Protein AF-A0A1F6LV55-F1 (afdb_monomer_lite)

pLDDT: mean 78.14, std 10.31, range [37.69, 90.44]

Foldseek 3Di:
DPLQAAFLQLRDRPHNVQWDFDFLADPVLVVVCVVVVDPFDRDGGTHGPVRVVVCVVQDPSVRSVVQVRDSVSVNVDPSCVVVSVVVNPPD

Structure (mmCIF, N/CA/C/O backbone):
data_AF-A0A1F6LV55-F1
#
_entry.id   AF-A0A1F6LV55-F1
#
loop_
_atom_site.group_PDB
_atom_site.id
_atom_site.type_symbol
_atom_site.label_atom_id
_atom_site.label_alt_id
_atom_site.label_comp_id
_atom_site.label_asym_id
_atom_site.label_entity_id
_atom_site.label_seq_id
_atom_site.pdbx_PDB_ins_code
_atom_site.Cartn_x
_atom_site.Cartn_y
_atom_site.Cartn_z
_atom_site.occupancy
_atom_site.B_iso_or_equiv
_atom_site.auth_seq_id
_atom_site.auth_comp_id
_atom_site.auth_asym_id
_atom_site.auth_atom_id
_atom_site.pdbx_PDB_model_num
ATOM 1 N N . MET A 1 1 ? -17.380 15.831 -9.624 1.00 37.69 1 MET A N 1
ATOM 2 C CA . MET A 1 1 ? -16.758 15.792 -8.284 1.00 37.69 1 MET A CA 1
ATOM 3 C C . MET A 1 1 ? -16.344 14.354 -8.020 1.00 37.69 1 MET A C 1
ATOM 5 O O . MET A 1 1 ? -17.177 13.557 -7.617 1.00 37.69 1 MET A O 1
ATOM 9 N N . ALA A 1 2 ? -15.116 13.977 -8.387 1.00 45.91 2 ALA A N 1
ATOM 10 C CA . ALA A 1 2 ? -14.594 12.664 -8.012 1.00 45.91 2 ALA A CA 1
ATOM 11 C C . ALA A 1 2 ? -14.381 12.671 -6.489 1.00 45.91 2 ALA A C 1
ATOM 13 O O . ALA A 1 2 ? -13.947 13.707 -5.980 1.00 45.91 2 ALA A O 1
ATOM 14 N N . PRO A 1 3 ? -14.707 11.597 -5.754 1.00 48.81 3 PRO A N 1
ATOM 15 C CA . PRO A 1 3 ? -14.447 11.521 -4.321 1.00 48.81 3 PRO A CA 1
ATOM 16 C C . PRO A 1 3 ? -12.926 11.450 -4.103 1.00 48.81 3 PRO A C 1
ATOM 18 O O . PRO A 1 3 ? -12.338 10.378 -3.991 1.00 48.81 3 PRO A O 1
ATOM 21 N N . GLY A 1 4 ? -12.268 12.610 -4.140 1.00 56.81 4 GLY A N 1
ATOM 22 C CA . GLY A 1 4 ? -10.839 12.752 -3.908 1.00 56.81 4 GLY A CA 1
ATOM 23 C C . GLY A 1 4 ? -10.549 12.362 -2.468 1.00 56.81 4 GLY A C 1
ATOM 24 O O . GLY A 1 4 ? -11.094 12.954 -1.540 1.00 56.81 4 GLY A O 1
ATOM 25 N N . GLY A 1 5 ? -9.741 11.323 -2.269 1.00 75.50 5 GLY A N 1
ATOM 26 C CA . GLY A 1 5 ? -9.353 10.885 -0.927 1.00 75.50 5 GLY A CA 1
ATOM 27 C C . GLY A 1 5 ? -9.495 9.393 -0.648 1.00 75.50 5 GLY A C 1
ATOM 28 O O . GLY A 1 5 ? -9.311 8.998 0.501 1.00 75.50 5 GLY A O 1
ATOM 29 N N . ALA A 1 6 ? -9.809 8.562 -1.645 1.00 84.62 6 ALA A N 1
ATOM 30 C CA . ALA A 1 6 ? -9.762 7.109 -1.500 1.00 84.62 6 ALA A CA 1
ATOM 31 C C . ALA A 1 6 ? -8.343 6.550 -1.715 1.00 84.62 6 ALA A C 1
ATOM 33 O O . ALA A 1 6 ? -7.635 6.954 -2.635 1.00 84.62 6 ALA A O 1
ATOM 34 N N . CYS A 1 7 ? -7.928 5.619 -0.857 1.00 87.62 7 CYS A N 1
ATOM 35 C CA . CYS A 1 7 ? -6.664 4.893 -0.980 1.00 87.62 7 CYS A CA 1
ATOM 36 C C . CYS A 1 7 ? -6.764 3.814 -2.065 1.00 87.62 7 CYS A C 1
ATOM 38 O O . CYS A 1 7 ? -7.628 2.947 -1.975 1.00 87.62 7 CYS A O 1
ATOM 40 N N . ASP A 1 8 ? -5.830 3.789 -3.016 1.00 84.88 8 ASP A N 1
ATOM 41 C CA . ASP A 1 8 ? -5.787 2.810 -4.117 1.00 84.88 8 ASP A CA 1
ATOM 42 C C . ASP A 1 8 ? -5.632 1.350 -3.644 1.00 84.88 8 ASP A C 1
ATOM 44 O O . ASP A 1 8 ? -5.936 0.405 -4.373 1.00 84.88 8 ASP A O 1
ATOM 48 N N . LEU A 1 9 ? -5.139 1.143 -2.419 1.00 85.62 9 LEU A N 1
ATOM 49 C CA . LEU A 1 9 ? -4.857 -0.186 -1.881 1.00 85.62 9 LEU A CA 1
ATOM 50 C C . LEU A 1 9 ? -6.035 -0.763 -1.090 1.00 85.62 9 LEU A C 1
ATOM 52 O O . LEU A 1 9 ? -6.528 -1.854 -1.382 1.00 85.62 9 LEU A O 1
ATOM 56 N N . CYS A 1 10 ? -6.480 -0.028 -0.069 1.00 86.69 10 CYS A N 1
ATOM 57 C CA . CYS A 1 10 ? -7.540 -0.466 0.834 1.00 86.69 10 CYS A CA 1
ATOM 58 C C . CYS A 1 10 ? -8.925 0.071 0.464 1.00 86.69 10 CYS A C 1
ATOM 60 O O . CYS A 1 10 ? -9.898 -0.308 1.111 1.00 86.69 10 CYS A O 1
ATOM 62 N N . ASP A 1 11 ? -9.025 0.922 -0.560 1.00 84.12 11 ASP A N 1
ATOM 63 C CA . ASP A 1 11 ? -10.271 1.536 -1.040 1.00 84.12 11 ASP A CA 1
ATOM 64 C C . ASP A 1 11 ? -10.973 2.417 0.014 1.00 84.12 11 ASP A C 1
ATOM 66 O O . ASP A 1 11 ? -12.142 2.770 -0.109 1.00 84.12 11 ASP A O 1
ATOM 70 N N . ARG A 1 12 ? -10.270 2.776 1.097 1.00 85.56 12 ARG A N 1
ATOM 71 C CA . ARG A 1 12 ? -10.827 3.604 2.174 1.00 85.56 12 ARG A CA 1
ATOM 72 C C . ARG A 1 12 ? -10.738 5.075 1.847 1.00 85.56 12 ARG A C 1
ATOM 74 O O . ARG A 1 12 ? -9.696 5.552 1.402 1.00 85.56 12 ARG A O 1
ATOM 81 N N . GLN A 1 13 ? -11.788 5.796 2.214 1.00 85.31 13 GLN A N 1
ATOM 82 C CA . GLN A 1 13 ? -11.830 7.24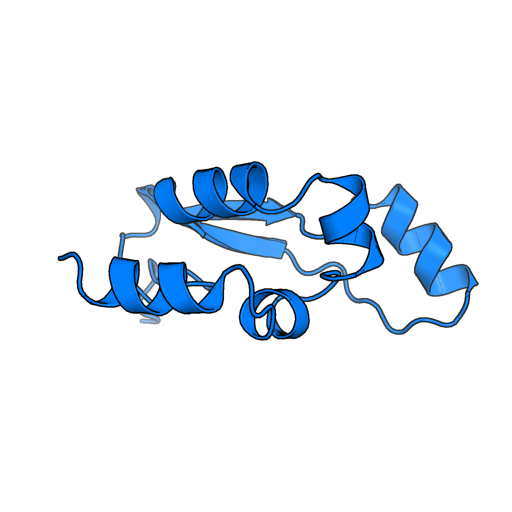5 2.141 1.00 85.31 13 GLN A CA 1
ATOM 83 C C . GLN A 1 13 ? -11.130 7.844 3.363 1.00 85.31 13 GLN A C 1
ATOM 85 O O . GLN A 1 13 ? -11.667 7.842 4.466 1.00 85.31 13 GLN A O 1
ATOM 90 N N . VAL A 1 14 ? -9.895 8.298 3.167 1.00 82.50 14 VAL A N 1
ATOM 91 C CA . VAL A 1 14 ? -9.054 8.919 4.203 1.00 82.50 14 VAL A CA 1
ATOM 92 C C . VAL A 1 14 ? -8.912 10.434 4.016 1.00 82.50 14 VAL A C 1
ATOM 94 O O . VAL A 1 14 ? -8.347 11.106 4.872 1.00 82.50 14 VAL A O 1
ATOM 97 N N . GLY A 1 15 ? -9.441 10.975 2.915 1.00 82.44 15 GLY A N 1
ATOM 98 C CA . GLY A 1 15 ? -9.245 12.370 2.515 1.00 82.44 15 GLY A CA 1
ATOM 99 C C . GLY A 1 15 ? -7.918 12.561 1.780 1.00 82.44 15 GLY A C 1
ATOM 100 O O . GLY A 1 15 ? -6.947 11.847 2.029 1.00 82.44 15 GLY A O 1
ATOM 101 N N . GLU A 1 16 ? -7.870 13.503 0.838 1.00 79.88 16 GLU A N 1
ATOM 102 C CA . GLU A 1 16 ? -6.673 13.735 0.009 1.00 79.88 16 GLU A CA 1
ATOM 103 C C . GLU A 1 16 ? -5.447 14.125 0.839 1.00 79.88 16 GLU A C 1
ATOM 105 O O . GLU A 1 16 ? -4.336 13.747 0.490 1.00 79.88 16 GLU A O 1
ATOM 110 N N . GLU A 1 17 ? -5.654 14.790 1.976 1.00 80.94 17 GLU A N 1
ATOM 111 C CA . GLU A 1 17 ? -4.597 15.173 2.919 1.00 80.94 17 GLU A CA 1
ATOM 112 C C . GLU A 1 17 ? -3.860 13.978 3.548 1.00 80.94 17 GLU A C 1
ATOM 114 O O . GLU A 1 17 ? -2.698 14.098 3.927 1.00 80.94 17 GLU A O 1
ATOM 119 N N . ASN A 1 18 ? -4.515 12.814 3.642 1.00 82.38 18 ASN A N 1
ATOM 120 C CA . ASN A 1 18 ? -3.938 11.596 4.214 1.00 82.38 18 ASN A CA 1
ATOM 121 C C . ASN A 1 18 ? -3.403 10.633 3.147 1.00 82.38 18 ASN A C 1
ATOM 123 O O . ASN A 1 18 ? -2.889 9.561 3.493 1.00 82.38 18 ASN A O 1
ATOM 127 N N . LEU A 1 19 ? -3.549 10.977 1.864 1.00 85.88 19 LEU A N 1
ATOM 128 C CA . LEU A 1 19 ? -3.021 10.207 0.749 1.00 85.88 19 LEU A CA 1
ATOM 129 C C . LEU A 1 19 ? -1.634 10.710 0.369 1.00 85.88 19 LEU A C 1
ATOM 131 O O . LEU A 1 19 ? -1.429 11.883 0.079 1.00 85.88 19 LEU A O 1
ATOM 135 N N . HIS A 1 20 ? -0.690 9.781 0.299 1.00 83.00 20 HIS A N 1
ATOM 136 C CA . HIS A 1 20 ? 0.665 10.043 -0.153 1.00 83.00 20 HIS A CA 1
ATOM 137 C C . HIS A 1 20 ? 0.914 9.339 -1.485 1.00 83.00 20 HIS A C 1
ATOM 139 O O . HIS A 1 20 ? 0.548 8.173 -1.669 1.00 83.00 20 HIS A O 1
ATOM 145 N N . GLU A 1 21 ? 1.558 10.047 -2.412 1.00 82.75 21 GLU A N 1
ATOM 146 C CA . GLU A 1 21 ? 2.016 9.468 -3.673 1.00 82.75 21 GLU A CA 1
ATOM 147 C C . GLU A 1 21 ? 3.151 8.477 -3.417 1.00 82.75 21 GLU A C 1
ATOM 149 O O . GLU A 1 21 ? 4.256 8.841 -3.011 1.00 82.75 21 GLU A O 1
ATOM 154 N N . HIS A 1 22 ? 2.878 7.209 -3.695 1.00 81.06 22 HIS A N 1
ATOM 155 C CA . HIS A 1 22 ? 3.837 6.130 -3.594 1.00 81.06 22 HIS A CA 1
ATOM 156 C C . HIS A 1 22 ? 4.216 5.641 -4.994 1.00 81.06 22 HIS A C 1
ATOM 158 O O . HIS A 1 22 ? 3.370 5.296 -5.823 1.00 81.06 22 HIS A O 1
ATOM 164 N N . HIS A 1 23 ? 5.519 5.612 -5.266 1.00 80.56 23 HIS A N 1
ATOM 165 C CA . HIS A 1 23 ? 6.059 5.117 -6.525 1.00 80.56 23 HIS A CA 1
ATOM 166 C C . HIS A 1 23 ? 6.412 3.636 -6.376 1.00 80.56 23 HIS A C 1
ATOM 168 O O . HIS A 1 23 ? 7.466 3.305 -5.840 1.00 80.56 23 HIS A O 1
ATOM 174 N N . LEU A 1 24 ? 5.561 2.753 -6.909 1.00 71.75 24 LEU A N 1
ATOM 175 C CA . LEU A 1 24 ? 5.743 1.293 -6.830 1.00 71.75 24 LEU A CA 1
ATOM 176 C C . LEU A 1 24 ? 7.044 0.806 -7.490 1.00 71.75 24 LEU A C 1
ATOM 178 O O . LEU A 1 24 ? 7.635 -0.187 -7.070 1.00 71.75 24 LEU A O 1
ATOM 182 N N . ILE A 1 25 ? 7.504 1.499 -8.538 1.00 71.12 25 ILE A N 1
ATOM 183 C CA . ILE A 1 25 ? 8.738 1.159 -9.247 1.00 71.12 25 ILE A CA 1
ATOM 184 C C . ILE A 1 25 ? 9.618 2.407 -9.393 1.00 71.12 25 ILE A C 1
ATOM 186 O O . ILE A 1 25 ? 9.229 3.359 -10.079 1.00 71.12 25 ILE A O 1
ATOM 190 N N . PRO A 1 26 ? 10.857 2.390 -8.872 1.00 71.12 26 PRO A N 1
ATOM 191 C CA . PRO A 1 26 ? 11.836 3.428 -9.165 1.00 71.12 26 PRO A CA 1
ATOM 192 C C . PRO A 1 26 ? 12.099 3.537 -10.676 1.00 71.12 26 PRO A C 1
ATOM 194 O O . PRO A 1 26 ? 12.256 2.523 -11.363 1.00 71.12 26 PRO A O 1
ATOM 197 N N . LYS A 1 27 ? 12.246 4.762 -11.207 1.00 70.50 27 LYS A N 1
ATOM 198 C CA . LYS A 1 27 ? 12.518 5.030 -12.642 1.00 70.50 27 LYS A CA 1
ATOM 199 C C . LYS A 1 27 ? 13.630 4.149 -13.234 1.00 70.50 27 LYS A C 1
ATOM 201 O O . LYS A 1 27 ? 13.528 3.696 -14.377 1.00 70.50 27 LYS A O 1
ATOM 206 N N . LEU A 1 28 ? 14.691 3.893 -12.465 1.00 71.56 28 LEU A N 1
ATOM 207 C CA . LEU A 1 28 ? 15.820 3.062 -12.890 1.00 71.56 28 LEU A CA 1
ATOM 208 C C . LEU A 1 28 ? 15.419 1.591 -13.097 1.00 71.56 28 LEU A C 1
ATOM 210 O O . LEU A 1 28 ? 15.799 0.975 -14.096 1.00 71.56 28 LEU A O 1
ATOM 214 N N . GLN A 1 29 ? 14.619 1.045 -12.180 1.00 71.38 29 GLN A N 1
ATOM 215 C CA . GLN A 1 29 ? 14.123 -0.327 -12.245 1.00 71.38 29 GLN A CA 1
ATOM 216 C C . GLN A 1 29 ? 13.108 -0.480 -13.388 1.00 71.38 29 GLN A C 1
ATOM 218 O O . GLN A 1 29 ? 13.210 -1.420 -14.177 1.00 71.38 29 GLN A O 1
ATOM 223 N N . LEU A 1 30 ? 12.218 0.504 -13.566 1.00 73.81 30 LEU A N 1
ATOM 224 C CA . LEU A 1 30 ? 11.280 0.565 -14.690 1.00 73.81 30 LEU A CA 1
ATOM 225 C C . LEU A 1 30 ? 12.011 0.494 -16.039 1.00 73.81 30 LEU A C 1
ATOM 227 O O . LEU A 1 30 ? 11.643 -0.291 -16.913 1.00 73.81 30 LEU A O 1
ATOM 231 N N . ARG A 1 31 ? 13.093 1.270 -16.202 1.00 73.50 31 ARG A N 1
ATOM 232 C CA . ARG A 1 31 ? 13.934 1.239 -17.411 1.00 73.50 31 ARG A CA 1
ATOM 233 C C . ARG A 1 31 ? 14.566 -0.134 -17.657 1.00 73.50 31 ARG A C 1
ATOM 235 O O . ARG A 1 31 ? 14.650 -0.554 -18.810 1.00 73.50 31 ARG A O 1
ATOM 242 N N . ARG A 1 32 ? 15.019 -0.843 -16.613 1.00 74.62 32 ARG A N 1
ATOM 243 C CA . ARG A 1 32 ? 15.551 -2.215 -16.749 1.00 74.62 32 ARG A CA 1
ATOM 244 C C . ARG A 1 32 ? 14.466 -3.205 -17.167 1.00 74.62 32 ARG A C 1
ATOM 246 O O . ARG A 1 32 ? 14.712 -4.037 -18.030 1.00 74.62 32 ARG A O 1
ATOM 253 N N . MET A 1 33 ? 13.273 -3.109 -16.590 1.00 71.38 33 MET A N 1
ATOM 254 C CA . MET A 1 33 ? 12.172 -4.025 -16.892 1.00 71.38 33 MET A CA 1
ATOM 255 C C . MET A 1 33 ? 11.591 -3.825 -18.287 1.00 71.38 33 MET A C 1
ATOM 257 O O . MET A 1 33 ? 11.404 -4.813 -18.994 1.00 71.38 33 MET A O 1
ATOM 261 N N . LYS A 1 34 ? 11.407 -2.569 -18.719 1.00 71.88 34 LYS A N 1
ATOM 262 C CA . LYS A 1 34 ? 11.034 -2.252 -20.105 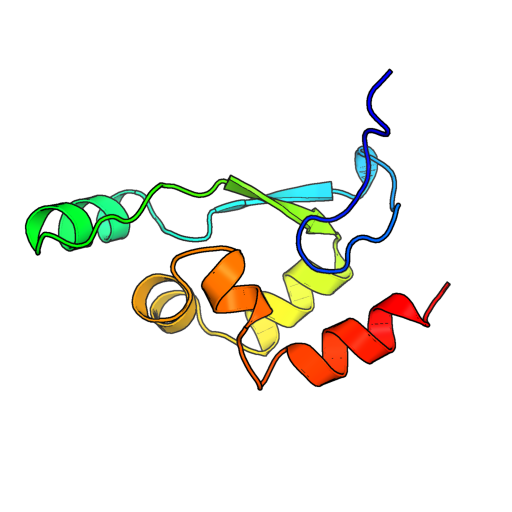1.00 71.88 34 LYS A CA 1
ATOM 263 C C . LYS A 1 34 ? 12.055 -2.814 -21.098 1.00 71.88 34 LYS A C 1
ATOM 265 O O . LYS A 1 34 ? 11.663 -3.404 -22.096 1.00 71.88 34 LYS A O 1
ATOM 270 N N . ARG A 1 35 ? 13.358 -2.724 -20.788 1.00 74.38 35 ARG A N 1
ATOM 271 C CA . ARG A 1 35 ? 14.422 -3.355 -21.595 1.00 74.38 35 ARG A CA 1
ATOM 272 C C . ARG A 1 35 ? 14.334 -4.881 -21.653 1.00 74.38 35 ARG A C 1
ATOM 274 O O . ARG A 1 35 ? 14.729 -5.456 -22.655 1.00 74.38 35 ARG A O 1
ATOM 281 N N . ARG A 1 36 ? 13.817 -5.536 -20.610 1.00 73.25 36 ARG A N 1
ATOM 282 C CA . ARG A 1 36 ? 13.567 -6.991 -20.592 1.00 73.25 36 ARG A CA 1
ATOM 283 C C . ARG A 1 36 ? 12.219 -7.374 -21.224 1.00 73.25 36 ARG A C 1
ATOM 285 O O . ARG A 1 36 ? 11.780 -8.501 -21.043 1.00 73.25 36 ARG A O 1
ATOM 292 N N . GLY A 1 37 ? 11.539 -6.44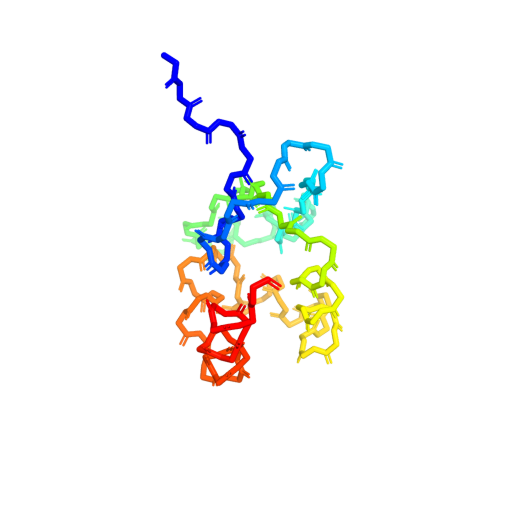7 -21.904 1.00 66.88 37 GLY A N 1
ATOM 293 C CA . GLY A 1 37 ? 10.255 -6.699 -22.564 1.00 66.88 37 GLY A CA 1
ATOM 294 C C . GLY A 1 37 ? 9.055 -6.808 -21.617 1.00 66.88 37 GLY A C 1
ATOM 295 O O . GLY A 1 37 ? 7.953 -7.112 -22.067 1.00 66.88 37 GLY A O 1
ATOM 296 N N . LYS A 1 38 ? 9.219 -6.538 -20.312 1.00 65.69 38 LYS A N 1
ATOM 297 C CA . LYS A 1 38 ? 8.082 -6.500 -19.383 1.00 65.69 38 LYS A CA 1
ATOM 298 C C . LYS A 1 38 ? 7.275 -5.219 -19.617 1.00 65.69 38 LYS A C 1
ATOM 300 O O . LYS A 1 38 ? 7.811 -4.114 -19.494 1.00 65.69 38 LYS A O 1
ATOM 305 N N . LYS A 1 39 ? 5.975 -5.361 -19.901 1.00 59.38 39 LYS A N 1
ATOM 306 C CA . LYS A 1 39 ? 5.004 -4.255 -19.926 1.00 59.38 39 LYS A CA 1
ATOM 307 C C . LYS A 1 39 ? 4.701 -3.793 -18.497 1.00 59.38 39 LYS A C 1
ATOM 309 O O . LYS A 1 39 ? 3.660 -4.104 -17.939 1.00 59.38 39 LYS A O 1
ATOM 314 N N . VAL A 1 40 ? 5.639 -3.069 -17.900 1.00 63.66 40 VAL A N 1
ATOM 315 C CA . VAL A 1 40 ? 5.436 -2.375 -16.623 1.00 63.66 40 VAL A CA 1
ATOM 316 C C . VAL A 1 40 ? 5.235 -0.889 -16.881 1.00 63.66 40 VAL A C 1
ATOM 318 O O . VAL A 1 40 ? 6.066 -0.231 -17.519 1.00 63.66 40 VAL A O 1
ATOM 321 N N . ALA A 1 41 ? 4.113 -0.367 -16.396 1.00 58.41 41 ALA A N 1
ATOM 322 C CA . ALA A 1 41 ? 3.864 1.062 -16.304 1.00 58.41 41 ALA A CA 1
ATOM 323 C C . ALA A 1 41 ? 4.451 1.585 -14.987 1.00 58.41 41 ALA A C 1
ATOM 325 O O . ALA A 1 41 ? 4.436 0.886 -13.976 1.00 58.41 41 ALA A O 1
ATOM 326 N N . SER A 1 42 ? 4.977 2.811 -14.985 1.00 63.94 42 SER A N 1
ATOM 327 C CA . SER A 1 42 ? 5.203 3.526 -13.728 1.00 63.94 42 SER A CA 1
ATOM 328 C C . SER A 1 42 ? 3.839 3.822 -13.120 1.00 63.94 42 SER A C 1
ATOM 330 O O . SER A 1 42 ? 3.178 4.769 -13.541 1.00 63.94 42 SER A O 1
ATOM 332 N N . ALA A 1 43 ? 3.404 2.979 -12.191 1.00 68.06 43 ALA A N 1
ATOM 333 C CA . ALA A 1 43 ? 2.191 3.206 -11.433 1.00 68.06 43 ALA A CA 1
ATOM 334 C C . ALA A 1 43 ? 2.544 4.079 -10.225 1.00 68.06 43 ALA A C 1
ATOM 336 O O . ALA A 1 43 ? 3.172 3.615 -9.269 1.00 68.06 43 ALA A O 1
ATOM 337 N N . THR A 1 44 ? 2.192 5.359 -10.311 1.00 79.19 44 THR A N 1
ATOM 338 C CA . THR A 1 44 ? 2.084 6.215 -9.130 1.00 79.19 44 THR A CA 1
ATOM 339 C C . THR A 1 44 ? 0.725 5.931 -8.516 1.00 79.19 44 THR A C 1
ATOM 341 O O . THR A 1 44 ? -0.291 6.049 -9.196 1.00 79.19 44 THR A O 1
ATOM 344 N N . VAL A 1 45 ? 0.719 5.503 -7.261 1.00 82.69 45 VAL A N 1
ATOM 345 C CA . VAL A 1 45 ? -0.492 5.110 -6.533 1.00 82.69 45 VAL A CA 1
ATOM 346 C C . VAL A 1 45 ? -0.613 5.939 -5.271 1.00 82.69 45 VAL A C 1
ATOM 348 O O . VAL A 1 45 ? 0.394 6.371 -4.709 1.00 82.69 45 VAL A O 1
ATOM 351 N N . ARG A 1 46 ? -1.841 6.183 -4.824 1.00 87.00 46 ARG A N 1
ATOM 352 C CA . ARG A 1 46 ? -2.109 6.969 -3.625 1.00 87.00 46 ARG A CA 1
ATOM 353 C C . ARG A 1 46 ? -2.414 6.036 -2.469 1.00 87.00 46 ARG A C 1
ATOM 355 O O . ARG A 1 46 ? -3.474 5.414 -2.411 1.00 87.00 46 ARG A O 1
ATOM 362 N N . PHE A 1 47 ? -1.485 5.951 -1.525 1.00 87.38 47 PHE A N 1
ATOM 363 C CA . PHE A 1 47 ? -1.664 5.151 -0.318 1.00 87.38 47 PHE A CA 1
ATOM 364 C C . PHE A 1 47 ? -1.909 6.041 0.887 1.00 87.38 47 PHE A C 1
ATOM 366 O O . PHE A 1 47 ? -1.302 7.098 1.038 1.00 87.38 47 PHE A O 1
ATOM 373 N N . CYS A 1 48 ? -2.787 5.591 1.777 1.00 88.75 48 CYS A N 1
ATOM 374 C CA . CYS A 1 48 ? -2.918 6.218 3.079 1.00 88.75 48 CYS A CA 1
ATOM 375 C C . CYS A 1 48 ? -1.712 5.873 3.961 1.00 88.75 48 CYS A C 1
ATOM 377 O O . CYS A 1 48 ? -1.089 4.820 3.801 1.00 88.75 48 CYS A O 1
ATOM 379 N N . LYS A 1 49 ? -1.406 6.737 4.932 1.00 86.12 49 LYS A N 1
ATOM 380 C CA . LYS A 1 49 ? -0.295 6.556 5.881 1.00 86.12 49 LYS A CA 1
ATOM 381 C C . LYS A 1 49 ? -0.157 5.133 6.469 1.00 86.12 49 LYS A C 1
ATOM 383 O O . LYS A 1 49 ? 0.959 4.613 6.444 1.00 86.12 49 LYS A O 1
ATOM 388 N N . PRO A 1 50 ? -1.224 4.460 6.953 1.00 87.31 50 PRO A N 1
ATOM 389 C CA . PRO A 1 50 ? -1.091 3.095 7.465 1.00 87.31 50 PRO A CA 1
ATOM 390 C C . PRO A 1 50 ? -0.780 2.075 6.363 1.00 87.31 50 PRO A C 1
ATOM 392 O O . PRO A 1 50 ? 0.098 1.243 6.563 1.00 87.31 50 PRO A O 1
ATOM 395 N N . CYS A 1 51 ? -1.423 2.165 5.192 1.00 86.31 51 CYS A N 1
ATOM 396 C CA . CYS A 1 51 ? -1.131 1.272 4.066 1.00 86.31 51 CYS A CA 1
ATOM 397 C C . CYS A 1 51 ? 0.300 1.446 3.557 1.00 86.31 51 CYS A C 1
ATOM 399 O O . CYS A 1 51 ? 0.949 0.465 3.223 1.00 86.31 51 CYS A O 1
ATOM 401 N N . HIS A 1 52 ? 0.809 2.677 3.533 1.00 87.25 52 HIS A N 1
ATOM 402 C CA . HIS A 1 52 ? 2.195 2.946 3.171 1.00 87.25 52 HIS A CA 1
ATOM 403 C C . HIS A 1 52 ? 3.175 2.244 4.119 1.00 87.25 52 HIS A C 1
ATOM 405 O O . HIS A 1 52 ? 4.098 1.570 3.665 1.00 87.25 52 HIS A O 1
ATOM 411 N N . ASN A 1 53 ? 2.946 2.366 5.430 1.00 87.19 53 ASN A N 1
ATOM 412 C CA . ASN A 1 53 ? 3.770 1.697 6.436 1.00 87.19 53 ASN A CA 1
ATOM 413 C C . ASN A 1 53 ? 3.702 0.173 6.307 1.00 87.19 53 ASN A C 1
ATOM 415 O O . ASN A 1 53 ? 4.731 -0.487 6.371 1.00 87.19 53 ASN A O 1
ATOM 419 N N . GLU A 1 54 ? 2.510 -0.373 6.078 1.00 88.75 54 GLU A N 1
ATOM 420 C CA . GLU A 1 54 ? 2.333 -1.814 5.923 1.00 88.75 54 GLU A CA 1
ATOM 421 C C . GLU A 1 54 ? 3.021 -2.347 4.663 1.00 88.75 54 GLU A C 1
ATOM 423 O O . GLU A 1 54 ? 3.718 -3.348 4.724 1.00 88.75 54 GLU A O 1
ATOM 428 N N . VAL A 1 55 ? 2.897 -1.663 3.521 1.00 85.62 55 VAL A N 1
ATOM 429 C CA . VAL A 1 55 ? 3.574 -2.080 2.282 1.00 85.62 55 VAL A CA 1
ATOM 430 C C . VAL A 1 55 ? 5.088 -2.131 2.483 1.00 85.62 55 VAL A C 1
ATOM 432 O O . VAL A 1 55 ? 5.712 -3.098 2.059 1.00 85.62 55 VAL A O 1
ATOM 435 N N . HIS A 1 56 ? 5.667 -1.140 3.167 1.00 84.19 56 HIS A N 1
ATOM 436 C CA . HIS A 1 56 ? 7.091 -1.135 3.510 1.00 84.19 56 HIS A CA 1
ATOM 437 C C . HIS A 1 56 ? 7.476 -2.164 4.584 1.00 84.19 56 HIS A C 1
ATOM 439 O O . HIS A 1 56 ? 8.620 -2.611 4.599 1.00 84.19 56 HIS A O 1
ATOM 445 N N . GLY A 1 57 ? 6.550 -2.530 5.473 1.00 85.12 57 GLY A N 1
ATOM 446 C CA . GLY A 1 57 ? 6.750 -3.567 6.486 1.00 85.12 57 GLY A CA 1
ATOM 447 C C . GLY A 1 57 ? 6.659 -4.989 5.926 1.00 85.12 57 GLY A C 1
ATOM 448 O O . GLY A 1 57 ? 7.410 -5.861 6.352 1.00 85.12 57 GLY A O 1
ATOM 449 N N . LEU A 1 58 ? 5.774 -5.219 4.953 1.00 85.62 58 LEU A N 1
ATOM 450 C CA . LEU A 1 58 ? 5.549 -6.522 4.320 1.00 85.62 58 LEU A CA 1
ATOM 451 C C . LEU A 1 58 ? 6.503 -6.789 3.157 1.00 85.62 58 LEU A C 1
ATOM 453 O O . LEU A 1 58 ? 6.901 -7.933 2.936 1.00 85.62 58 LEU A O 1
ATOM 457 N N . PHE A 1 59 ? 6.841 -5.756 2.384 1.00 84.44 59 PHE A N 1
ATOM 458 C CA . PHE A 1 59 ? 7.638 -5.895 1.175 1.00 84.44 59 PHE A CA 1
ATOM 459 C C . PHE A 1 59 ? 8.800 -4.916 1.173 1.00 84.44 59 PHE A C 1
ATOM 461 O O . PHE A 1 59 ? 8.637 -3.695 1.209 1.00 84.44 59 PHE A O 1
ATOM 468 N N . GLU A 1 60 ? 10.002 -5.455 1.013 1.00 80.88 60 GLU A N 1
ATOM 469 C CA . GLU A 1 60 ? 11.168 -4.617 0.794 1.00 80.88 60 GLU A CA 1
ATOM 470 C C . GLU A 1 60 ? 11.091 -3.930 -0.586 1.00 80.88 60 GLU A C 1
ATOM 472 O O . GLU A 1 60 ? 10.630 -4.541 -1.560 1.00 80.88 60 GLU A O 1
ATOM 477 N N . PRO A 1 61 ? 11.618 -2.698 -0.736 1.00 75.44 61 PRO A N 1
ATOM 478 C CA . PRO A 1 61 ? 11.637 -1.974 -2.010 1.00 75.44 61 PRO A CA 1
ATOM 479 C C . PRO A 1 61 ? 12.116 -2.789 -3.232 1.00 75.44 61 PRO A C 1
ATOM 481 O O . PRO A 1 61 ? 11.499 -2.682 -4.298 1.00 75.44 61 PRO A O 1
ATOM 484 N N . PRO A 1 62 ? 13.184 -3.617 -3.148 1.00 75.75 62 PRO A N 1
ATOM 485 C CA . PRO A 1 62 ? 13.604 -4.447 -4.275 1.00 75.75 62 PRO A CA 1
ATOM 486 C C . PRO A 1 62 ? 12.592 -5.540 -4.638 1.00 75.75 62 PRO A C 1
ATOM 488 O O . PRO A 1 62 ? 12.452 -5.834 -5.827 1.00 75.75 62 PRO A O 1
ATOM 491 N N . VAL A 1 63 ? 11.893 -6.123 -3.659 1.00 78.19 63 VAL A N 1
ATOM 492 C CA . VAL A 1 63 ? 10.868 -7.160 -3.868 1.00 78.19 63 VAL A CA 1
ATOM 493 C C . VAL A 1 63 ? 9.614 -6.535 -4.461 1.00 78.19 63 VAL A C 1
ATOM 495 O O . VAL A 1 63 ? 9.136 -6.996 -5.496 1.00 78.19 63 VAL A O 1
ATOM 498 N N . LEU A 1 64 ? 9.153 -5.422 -3.885 1.00 77.12 64 LEU A N 1
ATOM 499 C CA . LEU A 1 64 ? 8.008 -4.660 -4.377 1.00 77.12 64 LEU A CA 1
ATOM 500 C C . LEU A 1 64 ? 8.195 -4.291 -5.849 1.00 77.12 64 LEU A C 1
ATOM 502 O O . LEU A 1 64 ? 7.371 -4.614 -6.696 1.00 77.12 64 LEU A O 1
ATOM 506 N N . ALA A 1 65 ? 9.351 -3.723 -6.188 1.00 72.12 65 ALA A N 1
ATOM 507 C CA . ALA A 1 65 ? 9.622 -3.333 -7.558 1.00 72.12 65 ALA A CA 1
ATOM 508 C C . ALA A 1 65 ? 9.731 -4.541 -8.504 1.00 72.12 65 ALA A C 1
ATOM 510 O O . ALA A 1 65 ? 9.431 -4.398 -9.685 1.00 72.12 65 ALA A O 1
ATOM 511 N N . ARG A 1 66 ? 10.190 -5.711 -8.029 1.00 73.69 66 ARG A N 1
ATOM 512 C CA . ARG A 1 66 ? 10.482 -6.894 -8.858 1.00 73.69 66 ARG A CA 1
ATOM 513 C C 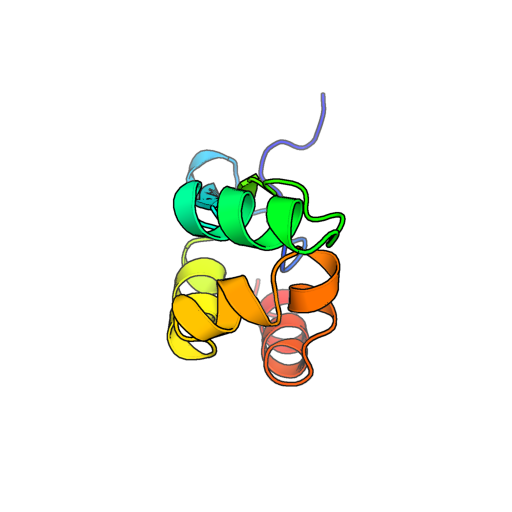. ARG A 1 66 ? 9.277 -7.810 -9.081 1.00 73.69 66 ARG A C 1
ATOM 515 O O . ARG A 1 66 ? 9.110 -8.294 -10.204 1.00 73.69 66 ARG A O 1
ATOM 522 N N . GLU A 1 67 ? 8.493 -8.041 -8.035 1.00 73.88 67 GLU A N 1
ATOM 523 C CA . GLU A 1 67 ? 7.366 -8.981 -8.001 1.00 73.88 67 GLU A CA 1
ATOM 524 C C . GLU A 1 67 ? 6.018 -8.256 -7.977 1.00 73.88 67 GLU A C 1
ATOM 526 O O . GLU A 1 67 ? 5.117 -8.623 -8.725 1.00 73.88 67 GLU A O 1
ATOM 531 N N . TYR A 1 68 ? 5.913 -7.149 -7.240 1.00 77.31 68 TYR A N 1
ATOM 532 C CA . TYR A 1 68 ? 4.680 -6.365 -7.074 1.00 77.31 68 TYR A CA 1
ATOM 533 C C . TYR A 1 68 ? 4.736 -5.030 -7.817 1.00 77.31 68 TYR A C 1
ATOM 535 O O . TYR A 1 68 ? 4.382 -3.965 -7.317 1.00 77.31 68 TYR A O 1
ATOM 543 N N . SER A 1 69 ? 5.206 -5.108 -9.059 1.00 72.19 69 SER A N 1
ATOM 544 C CA . SER A 1 69 ? 5.475 -3.949 -9.914 1.00 72.19 69 SER A CA 1
ATOM 545 C C . SER A 1 69 ? 4.222 -3.157 -10.334 1.00 72.19 69 SER A C 1
ATOM 547 O O . SER A 1 69 ? 4.332 -2.066 -10.887 1.00 72.19 69 SER A O 1
ATOM 549 N N . THR A 1 70 ? 3.021 -3.675 -10.080 1.00 78.00 70 THR A N 1
ATOM 550 C CA . THR A 1 70 ? 1.750 -3.001 -10.370 1.00 78.00 70 THR A CA 1
ATOM 551 C C . THR A 1 70 ? 0.830 -3.080 -9.160 1.00 78.00 70 THR A C 1
ATOM 553 O O . THR A 1 70 ? 0.937 -4.004 -8.352 1.00 78.00 70 THR A O 1
ATOM 556 N N . LEU A 1 71 ? -0.096 -2.123 -9.048 1.00 79.12 71 LEU A N 1
ATOM 557 C CA . LEU A 1 71 ? -1.096 -2.115 -7.979 1.00 79.12 71 LEU A CA 1
ATOM 558 C C . LEU A 1 71 ? -1.900 -3.418 -7.952 1.00 79.12 71 LEU A C 1
ATOM 560 O O . LEU A 1 71 ? -2.157 -3.950 -6.882 1.00 79.12 71 LEU A O 1
ATOM 564 N N . GLU A 1 72 ? -2.254 -3.952 -9.121 1.00 78.94 72 GLU A N 1
ATOM 565 C CA . GLU A 1 72 ? -2.988 -5.214 -9.240 1.00 78.94 72 GLU A CA 1
ATOM 566 C C . GLU A 1 72 ? -2.193 -6.394 -8.671 1.00 78.94 72 GLU A C 1
ATOM 568 O O . GLU A 1 72 ? -2.738 -7.17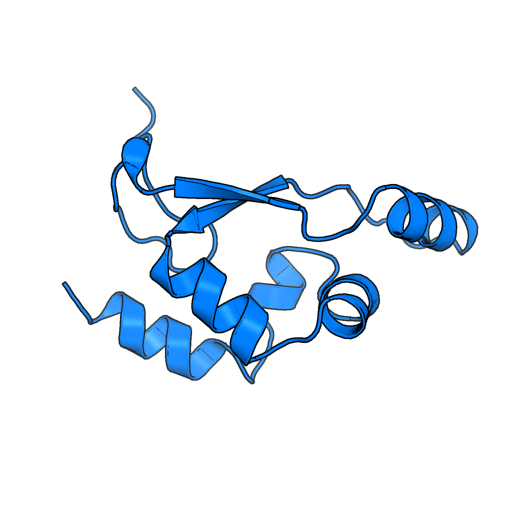5 -7.895 1.00 78.94 72 GLU A O 1
ATOM 573 N N . LEU A 1 73 ? -0.893 -6.490 -8.983 1.00 80.50 73 LEU A N 1
ATOM 574 C CA . LEU A 1 73 ? -0.019 -7.524 -8.421 1.00 80.50 73 LEU A CA 1
ATOM 575 C C . LEU A 1 73 ? 0.106 -7.370 -6.906 1.00 80.50 73 LEU A C 1
ATOM 577 O O . LEU A 1 73 ? -0.004 -8.357 -6.185 1.00 80.50 73 LEU A O 1
ATOM 581 N N . LEU A 1 74 ? 0.299 -6.138 -6.423 1.00 82.56 74 LEU A N 1
ATOM 582 C CA . LEU A 1 74 ? 0.390 -5.853 -4.994 1.00 82.56 74 LEU A CA 1
ATOM 583 C C . LEU A 1 74 ? -0.912 -6.212 -4.268 1.00 82.56 74 LEU A C 1
ATOM 585 O O . LEU A 1 74 ? -0.879 -6.862 -3.232 1.00 82.56 74 LEU A O 1
ATOM 589 N N . ARG A 1 75 ? -2.068 -5.843 -4.826 1.00 82.75 7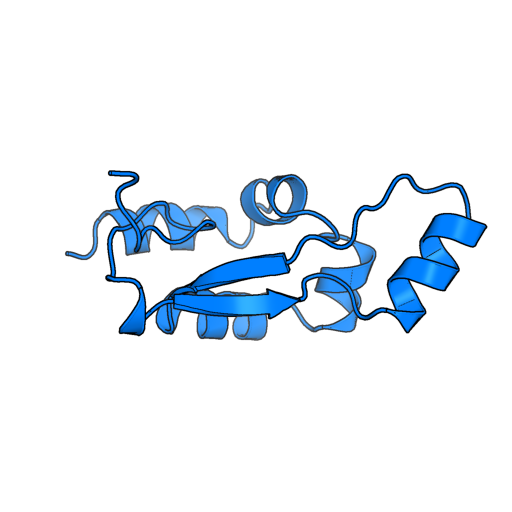5 ARG A N 1
ATOM 590 C CA . ARG A 1 75 ? -3.391 -6.148 -4.262 1.00 82.75 75 ARG A CA 1
ATOM 591 C C . ARG A 1 75 ? -3.709 -7.644 -4.316 1.00 82.75 75 ARG A C 1
ATOM 593 O O . ARG A 1 75 ? -4.419 -8.156 -3.455 1.00 82.75 75 ARG A O 1
ATOM 600 N N . SER A 1 76 ? -3.154 -8.351 -5.298 1.00 82.81 76 SER A N 1
ATOM 601 C CA . SER A 1 76 ? -3.235 -9.806 -5.404 1.00 82.81 76 SER A CA 1
ATOM 602 C C . SER A 1 76 ? -2.220 -10.538 -4.514 1.00 82.81 76 SER A C 1
ATOM 604 O O . SER A 1 76 ? -2.248 -11.769 -4.464 1.00 82.81 76 SER A O 1
ATOM 606 N N . ALA A 1 77 ? -1.333 -9.829 -3.808 1.00 85.62 77 ALA A N 1
ATOM 607 C CA . ALA A 1 77 ? -0.345 -10.449 -2.938 1.00 85.62 77 ALA A CA 1
ATOM 608 C C . ALA A 1 77 ? -1.018 -11.074 -1.708 1.00 85.62 77 ALA A C 1
ATOM 610 O O . ALA A 1 77 ? -1.642 -10.385 -0.899 1.00 85.62 77 ALA A O 1
ATOM 611 N N . GLY A 1 78 ? -0.837 -12.382 -1.521 1.00 84.62 78 GLY A N 1
ATOM 612 C CA . GLY A 1 78 ? -1.399 -13.107 -0.375 1.00 84.62 78 GLY A CA 1
ATOM 613 C C . GLY A 1 78 ? -0.963 -12.543 0.982 1.00 84.62 78 GLY A C 1
ATOM 614 O O . GLY A 1 78 ? -1.740 -12.566 1.927 1.00 84.62 78 GLY A O 1
ATOM 615 N N . ALA A 1 79 ? 0.244 -11.972 1.068 1.00 85.50 79 ALA A N 1
ATOM 616 C CA . ALA A 1 79 ? 0.765 -11.394 2.306 1.00 85.50 79 ALA A CA 1
ATOM 617 C C . ALA A 1 79 ? 0.013 -10.127 2.753 1.00 85.50 79 ALA A C 1
ATOM 619 O O . ALA A 1 79 ? -0.114 -9.895 3.951 1.00 85.50 79 ALA A O 1
ATOM 620 N N . ILE A 1 80 ? -0.518 -9.325 1.817 1.00 87.62 80 ILE A N 1
ATOM 621 C CA . ILE A 1 80 ? -1.236 -8.086 2.159 1.00 87.62 80 ILE A CA 1
ATOM 622 C C . ILE A 1 80 ? -2.749 -8.276 2.250 1.00 87.62 80 ILE A C 1
ATOM 624 O O . ILE A 1 80 ? -3.412 -7.511 2.940 1.00 87.62 80 ILE A O 1
ATOM 628 N N . GLN A 1 81 ? -3.306 -9.303 1.606 1.00 88.44 81 GLN A N 1
ATOM 629 C CA . GLN A 1 81 ? -4.730 -9.650 1.681 1.00 88.44 81 GLN A CA 1
ATOM 630 C C . GLN A 1 81 ? -5.323 -9.615 3.103 1.00 88.44 81 GLN A C 1
ATOM 632 O O . GLN A 1 81 ? -6.271 -8.851 3.305 1.00 88.44 81 GLN A O 1
ATOM 637 N N . PRO A 1 82 ? -4.764 -10.325 4.108 1.00 88.94 82 PRO A N 1
ATOM 638 C CA . PRO A 1 82 ? -5.327 -10.310 5.458 1.00 88.94 82 PRO A CA 1
ATOM 639 C C . PRO A 1 82 ? -5.302 -8.907 6.078 1.00 88.94 82 PRO A C 1
ATOM 641 O O . PRO A 1 82 ? -6.238 -8.515 6.779 1.00 88.94 82 PRO A O 1
ATOM 644 N N . TYR A 1 83 ? -4.272 -8.113 5.773 1.00 89.31 83 TYR A N 1
ATOM 645 C CA . TYR A 1 83 ? -4.208 -6.720 6.194 1.00 89.31 83 TYR A CA 1
ATOM 646 C C . TYR A 1 83 ? -5.282 -5.866 5.517 1.00 89.31 83 TYR A C 1
ATOM 648 O O . TYR A 1 83 ? -5.937 -5.078 6.195 1.00 89.31 83 TYR A O 1
ATOM 656 N N . LEU A 1 84 ? -5.502 -6.023 4.206 1.00 87.88 84 LEU A N 1
ATOM 657 C CA . LEU A 1 84 ? -6.534 -5.279 3.479 1.00 87.88 84 LEU A CA 1
ATOM 658 C C . LEU A 1 84 ? -7.923 -5.566 4.039 1.00 87.88 84 LEU A C 1
ATOM 660 O O . LEU A 1 84 ? -8.703 -4.639 4.245 1.00 87.88 84 LEU A O 1
ATOM 664 N N . GLU A 1 85 ? -8.229 -6.825 4.333 1.00 88.88 85 GLU A N 1
ATOM 665 C CA . GLU A 1 85 ? -9.497 -7.197 4.958 1.00 88.88 85 GLU A CA 1
ATOM 666 C C . GLU A 1 85 ? -9.655 -6.592 6.356 1.00 88.88 85 GLU A C 1
ATOM 668 O O . GLU A 1 85 ? -10.729 -6.094 6.704 1.00 88.88 85 GLU A O 1
ATOM 673 N N . TRP A 1 86 ? -8.586 -6.590 7.151 1.00 90.44 86 TRP A N 1
ATOM 674 C CA . TRP A 1 86 ? -8.592 -6.010 8.489 1.00 90.44 86 TRP A CA 1
ATOM 675 C C . TRP A 1 86 ? -8.724 -4.483 8.465 1.00 90.44 86 TRP A C 1
ATOM 677 O O . TRP A 1 86 ? -9.580 -3.917 9.151 1.00 90.44 86 TRP A O 1
ATOM 687 N N . ILE A 1 87 ? -7.929 -3.794 7.642 1.00 86.75 87 ILE A N 1
ATOM 688 C CA . ILE A 1 87 ? -7.924 -2.332 7.609 1.00 86.75 87 ILE A CA 1
ATOM 689 C C . ILE A 1 87 ? -9.206 -1.770 7.007 1.00 86.75 87 ILE A C 1
ATOM 691 O O . ILE A 1 87 ? -9.622 -0.694 7.429 1.00 86.75 87 ILE A O 1
ATOM 695 N N . ARG A 1 88 ? -9.855 -2.489 6.079 1.00 84.75 88 ARG A N 1
ATOM 696 C CA . ARG A 1 88 ? -11.179 -2.133 5.537 1.00 84.75 88 ARG A CA 1
ATOM 697 C C . ARG A 1 88 ? -12.273 -2.163 6.599 1.00 84.75 88 ARG A C 1
ATOM 699 O O . ARG A 1 88 ? -13.221 -1.393 6.503 1.00 84.75 88 ARG A O 1
ATOM 706 N N . LYS A 1 89 ? -12.139 -3.024 7.613 1.00 84.62 89 LYS A N 1
ATOM 707 C CA . LYS A 1 89 ? -13.070 -3.105 8.751 1.00 84.62 89 LYS A CA 1
ATOM 708 C C . LYS A 1 89 ? -12.782 -2.060 9.827 1.00 84.62 89 LYS A C 1
ATOM 710 O O . LYS A 1 89 ? -13.692 -1.664 10.550 1.00 84.62 89 LYS A O 1
ATOM 715 N N . LYS A 1 90 ? -11.533 -1.607 9.952 1.00 74.88 90 LYS A N 1
ATOM 716 C CA . LYS A 1 90 ? -11.185 -0.492 10.839 1.00 74.88 90 LYS A CA 1
ATOM 717 C C . LYS A 1 90 ? -11.788 0.802 10.288 1.00 74.88 90 LYS A C 1
ATOM 719 O O . LYS A 1 90 ? -11.487 1.177 9.161 1.00 74.88 90 LYS A O 1
ATOM 724 N N . LYS A 1 91 ? -12.632 1.464 11.083 1.00 51.69 91 LYS A N 1
ATOM 725 C CA . LYS A 1 91 ? -13.216 2.775 10.767 1.00 51.69 91 LYS A CA 1
ATOM 726 C C . LYS A 1 91 ? -12.199 3.884 10.998 1.00 51.69 91 LYS A C 1
ATOM 728 O O . LYS A 1 91 ? -11.437 3.776 11.983 1.00 51.69 91 LYS A O 1
#

Radius of gyration: 13.5 Å; chains: 1; bounding box: 33×29×33 Å

Sequence (91 aa):
MAPGGACDLCDRQVGEENLHEHHLIPKLQLRRMKRRGKKVASATVRFCKPCHNEVHGLFEPPVLAREYSTLELLRSAGAIQPYLEWIRKKK

Secondary structure (DSSP, 8-state):
---TTB-TTT--B--GGGEEEEESS-HHHHHHHHHTT------EEEEEHHHHHHHHHHS-HHHHHHH--SHHHHHT-TTTHHHHHHHHH--